Protein AF-A0A661FBK2-F1 (afdb_monomer)

Nearest PDB structures (foldseek):
  1fpo-assembly3_C  TM=2.557E-01  e=7.335E+00  Escherichia coli

Solvent-accessible surface area (backbone atoms only — not comparable to full-atom values): 9440 Å² total; per-residue (Å²): 110,80,61,64,50,71,71,56,48,50,52,21,49,52,51,46,72,67,50,52,72,68,58,48,48,50,52,52,52,49,44,38,70,27,30,49,70,59,39,45,42,61,76,44,52,52,33,51,63,35,36,77,68,26,56,69,57,21,50,54,46,50,54,52,50,50,44,51,54,36,31,49,36,66,75,75,39,80,75,72,38,56,86,78,46,54,71,69,55,52,51,52,50,52,54,50,50,51,51,53,58,50,44,67,78,73,56,92,72,64,65,60,71,68,44,61,81,71,42,69,42,62,66,59,52,51,52,52,52,52,54,50,52,58,63,31,68,77,39,76,79,39,52,83,35,46,66,61,42,54,50,52,52,51,52,51,52,42,50,51,55,49,53,54,39,55,79,74,106

Mean predicted aligned error: 5.24 Å

pLDDT: mean 86.86, std 12.05, range [42.81, 97.38]

Sequence (169 aa):
MHELTTPELYKALEYARSLDETEGRKILNQFQEDQPVLSQMVFQLFPMAINEQNQDMSHVFMDVCFDIICVYQHAFGKTPTQDELSPEWLEKQAELLSTQLQSLSKQKESLQEHFDQQIKQTGLINFINDSIDEFAAEDKKRKPAIKITETMLLIVTHLFSNIYSHSKA

Foldseek 3Di:
DAADDPVLLVVLLVVLVPDDPVRLVVLLVLCCQQPVPLSCCQVPVLLVVLVVQPNVLSVLLNSLLSSLSSSLCSRQNDQHGPVLQDPVNVVVLVVVVVVLVVCVVPDPDQVCVVLVVQQSHVVSLVVQLVSLCVSCVVDVSCVVSSRSSSSVSSSSSNVSSSRSVVSVD

Structure (mmCIF, N/CA/C/O backbone):
data_AF-A0A661FBK2-F1
#
_entry.id   AF-A0A661FBK2-F1
#
loop_
_atom_site.group_PDB
_atom_site.id
_atom_site.type_symbol
_atom_site.label_atom_id
_atom_site.label_alt_id
_atom_site.label_comp_id
_atom_site.label_asym_id
_atom_site.label_entity_id
_atom_site.label_seq_id
_atom_site.pdbx_PDB_ins_code
_atom_site.Cartn_x
_atom_site.Cartn_y
_atom_site.Cartn_z
_atom_site.occupancy
_atom_site.B_iso_or_equiv
_atom_site.auth_seq_id
_atom_site.auth_comp_id
_atom_site.auth_asym_id
_atom_site.auth_atom_id
_atom_site.pdbx_PDB_model_num
ATOM 1 N N . MET A 1 1 ? 4.971 9.498 -14.246 1.00 86.56 1 MET A N 1
ATOM 2 C CA . MET A 1 1 ? 3.752 8.741 -13.878 1.00 86.56 1 MET A CA 1
ATOM 3 C C . MET A 1 1 ? 2.524 9.607 -14.159 1.00 86.56 1 MET A C 1
ATOM 5 O O . MET A 1 1 ? 2.619 10.811 -13.940 1.00 86.56 1 MET A O 1
ATOM 9 N N . HIS A 1 2 ? 1.424 9.038 -14.670 1.00 88.25 2 HIS A N 1
ATOM 10 C CA . HIS A 1 2 ? 0.125 9.723 -14.807 1.00 88.25 2 HIS A CA 1
ATOM 11 C C . HIS A 1 2 ? -0.829 9.328 -13.671 1.00 88.25 2 HIS A C 1
ATOM 13 O O . HIS A 1 2 ? -0.614 8.311 -13.016 1.00 88.25 2 HIS A O 1
ATOM 19 N N . GLU A 1 3 ? -1.855 10.141 -13.425 1.00 90.69 3 GLU A N 1
ATOM 20 C CA . GLU A 1 3 ? -2.959 9.780 -12.526 1.00 90.69 3 GLU A CA 1
ATOM 21 C C . GLU A 1 3 ? -3.772 8.634 -13.134 1.00 90.69 3 GLU A C 1
ATOM 23 O O . GLU A 1 3 ? -4.123 8.697 -14.314 1.00 90.69 3 GLU A O 1
ATOM 28 N N . LEU A 1 4 ? -4.062 7.597 -12.345 1.00 92.31 4 LEU A N 1
ATOM 29 C CA . LEU A 1 4 ? -4.861 6.469 -12.806 1.00 92.31 4 LEU A CA 1
ATOM 30 C C . LEU A 1 4 ? -6.296 6.909 -13.065 1.00 92.31 4 LEU A C 1
ATOM 32 O O . LEU A 1 4 ? -6.984 7.432 -12.188 1.00 92.31 4 LEU A O 1
ATOM 36 N N . THR A 1 5 ? -6.780 6.620 -14.266 1.00 93.44 5 THR A N 1
ATOM 37 C CA . THR A 1 5 ? -8.209 6.705 -14.546 1.00 93.44 5 THR A CA 1
ATOM 38 C C . THR A 1 5 ? -8.962 5.653 -13.734 1.00 93.44 5 THR A C 1
ATOM 40 O O . THR A 1 5 ? -8.426 4.595 -13.395 1.00 93.44 5 THR A O 1
ATOM 43 N N . THR A 1 6 ? -10.245 5.899 -13.466 1.00 93.00 6 THR A N 1
ATOM 44 C CA . THR A 1 6 ? -11.105 4.945 -12.752 1.00 93.00 6 THR A CA 1
ATOM 45 C C . THR A 1 6 ? -11.025 3.519 -13.331 1.00 93.00 6 THR A C 1
ATOM 47 O O . THR A 1 6 ? -10.819 2.591 -12.552 1.00 93.00 6 THR A O 1
ATOM 50 N N . PRO A 1 7 ? -11.091 3.292 -14.662 1.00 93.94 7 PRO A N 1
ATOM 51 C CA . PRO A 1 7 ? -10.958 1.943 -15.216 1.00 93.94 7 PRO A CA 1
ATOM 52 C C . PRO A 1 7 ? -9.572 1.311 -15.029 1.00 93.94 7 PRO A C 1
ATOM 54 O O . PRO A 1 7 ? -9.492 0.096 -14.871 1.00 93.94 7 PRO A O 1
ATOM 57 N N . GLU A 1 8 ? -8.487 2.091 -15.074 1.00 94.31 8 GLU A N 1
ATOM 58 C CA . GLU A 1 8 ? -7.131 1.574 -14.823 1.00 94.31 8 GLU A CA 1
ATOM 59 C C . GLU A 1 8 ? -6.983 1.128 -13.368 1.00 94.31 8 GLU A C 1
ATOM 61 O O . GLU A 1 8 ? -6.507 0.022 -13.117 1.00 94.31 8 GLU A O 1
ATOM 66 N N . LEU A 1 9 ? -7.457 1.950 -12.427 1.00 95.00 9 LEU A N 1
ATOM 67 C CA . LEU A 1 9 ? -7.442 1.625 -11.005 1.00 95.00 9 LEU A CA 1
ATOM 68 C C . LEU A 1 9 ? -8.261 0.363 -10.710 1.00 95.00 9 LEU A C 1
ATOM 70 O O . LEU A 1 9 ? -7.752 -0.552 -10.070 1.00 95.00 9 LEU A O 1
ATOM 74 N N . TYR A 1 10 ? -9.494 0.271 -11.220 1.00 94.12 10 TYR A N 1
ATOM 75 C CA . TYR A 1 10 ? -10.331 -0.914 -11.006 1.00 94.12 10 TYR A CA 1
ATOM 76 C C . TYR A 1 10 ? -9.704 -2.185 -11.572 1.00 94.12 10 TYR A C 1
ATOM 78 O O . TYR A 1 10 ? -9.711 -3.205 -10.893 1.00 94.12 10 TYR A O 1
ATOM 86 N N . LYS A 1 11 ? -9.119 -2.135 -12.774 1.00 95.75 11 LYS A N 1
ATOM 87 C CA . LYS A 1 11 ? -8.420 -3.295 -13.348 1.00 95.75 11 LYS A CA 1
ATOM 88 C C . LYS A 1 11 ? -7.230 -3.724 -12.501 1.00 95.75 11 LYS A C 1
ATOM 90 O O . LYS A 1 11 ? -7.007 -4.917 -12.325 1.00 95.75 11 LYS A O 1
ATOM 95 N N . ALA A 1 12 ? -6.476 -2.764 -11.978 1.00 95.38 12 ALA A N 1
ATOM 96 C CA . ALA A 1 12 ? -5.318 -3.047 -11.147 1.00 95.38 12 ALA A CA 1
ATOM 97 C C . ALA A 1 12 ? -5.719 -3.640 -9.778 1.00 95.38 12 ALA A C 1
ATOM 99 O O . ALA A 1 12 ? -5.070 -4.567 -9.296 1.00 95.38 12 ALA A O 1
ATOM 100 N N . LEU A 1 13 ? -6.831 -3.177 -9.197 1.00 94.44 13 LEU A N 1
ATOM 101 C CA . LEU A 1 13 ? -7.420 -3.748 -7.979 1.00 94.44 13 LEU A CA 1
ATOM 102 C C . LEU A 1 13 ? -8.039 -5.134 -8.220 1.00 94.44 13 LEU A C 1
ATOM 104 O O . LEU A 1 13 ? -7.863 -6.037 -7.407 1.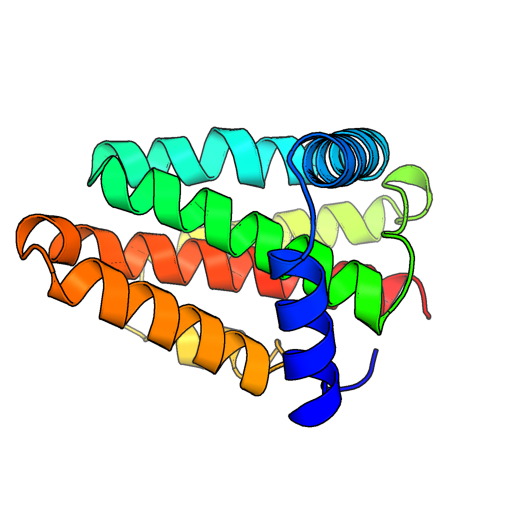00 94.44 13 LEU A O 1
ATOM 108 N N . GLU A 1 14 ? -8.739 -5.343 -9.338 1.00 94.62 14 GLU A N 1
ATOM 109 C CA . GLU A 1 14 ? -9.229 -6.672 -9.732 1.00 94.62 14 GLU A CA 1
ATOM 110 C C . GLU A 1 14 ? -8.075 -7.650 -9.931 1.00 94.62 14 GLU A C 1
ATOM 112 O O . GLU A 1 14 ? -8.156 -8.790 -9.478 1.00 94.62 14 GLU A O 1
ATOM 117 N N . TYR A 1 15 ? -6.987 -7.196 -10.559 1.00 94.25 15 TYR A N 1
ATOM 118 C CA . TYR A 1 15 ? -5.767 -7.978 -10.674 1.00 94.25 15 TYR A CA 1
ATOM 119 C C . TYR A 1 15 ? -5.258 -8.392 -9.292 1.00 94.25 15 TYR A C 1
ATOM 121 O O . TYR A 1 15 ? -5.112 -9.591 -9.069 1.00 94.25 15 TYR A O 1
ATOM 129 N N . ALA A 1 16 ? -5.082 -7.450 -8.357 1.00 93.38 16 ALA A N 1
ATOM 130 C CA . ALA A 1 16 ? -4.627 -7.741 -6.994 1.00 93.38 16 ALA A CA 1
ATOM 131 C C . ALA A 1 16 ? -5.496 -8.810 -6.305 1.00 93.38 16 ALA A C 1
ATOM 133 O O . ALA A 1 16 ? -4.979 -9.782 -5.759 1.00 93.38 16 ALA A O 1
ATOM 134 N N . ARG A 1 17 ? -6.823 -8.689 -6.427 1.00 91.75 17 ARG A N 1
ATOM 135 C CA . ARG A 1 17 ? -7.808 -9.618 -5.841 1.00 91.75 17 ARG A CA 1
ATOM 136 C C . ARG A 1 17 ? -7.869 -10.987 -6.520 1.00 91.75 17 ARG A C 1
ATOM 138 O O . ARG A 1 17 ? -8.405 -11.926 -5.940 1.00 91.75 17 ARG A O 1
ATOM 145 N N . SER A 1 18 ? -7.379 -11.099 -7.753 1.00 94.31 18 SER A N 1
ATOM 146 C CA . SER A 1 18 ? -7.361 -12.357 -8.510 1.00 94.31 18 SER A CA 1
ATOM 147 C C . SER A 1 18 ? -6.153 -13.243 -8.200 1.00 94.31 18 SER A C 1
ATOM 149 O O . SER A 1 18 ? -6.125 -14.400 -8.622 1.00 94.31 18 SER A O 1
ATOM 151 N N . LEU A 1 19 ? -5.156 -12.706 -7.491 1.00 94.50 19 LEU A N 1
ATOM 152 C CA . LEU A 1 19 ? -3.933 -13.421 -7.155 1.00 94.50 19 LEU A CA 1
ATOM 153 C C . LEU A 1 19 ? -4.203 -14.490 -6.099 1.00 94.50 19 LEU A C 1
ATOM 155 O O . LEU A 1 19 ? -4.885 -14.252 -5.102 1.00 94.50 19 LEU A O 1
ATOM 159 N N . ASP A 1 20 ? -3.620 -15.667 -6.305 1.00 94.94 20 ASP A N 1
ATOM 160 C CA . ASP A 1 20 ? -3.539 -16.674 -5.258 1.00 94.94 20 ASP A CA 1
ATOM 161 C C . ASP A 1 20 ? -2.361 -16.395 -4.307 1.00 94.94 20 ASP A C 1
ATOM 163 O O . ASP A 1 20 ? -1.553 -15.483 -4.511 1.00 94.94 20 ASP A O 1
ATOM 167 N N . GLU A 1 21 ? -2.244 -17.199 -3.248 1.00 92.75 21 GLU A N 1
ATOM 168 C CA . GLU A 1 21 ? -1.173 -17.042 -2.258 1.00 92.75 21 GLU A CA 1
ATOM 169 C C . GLU A 1 21 ? 0.229 -17.176 -2.878 1.00 92.75 21 GLU A C 1
ATOM 171 O O . GLU A 1 21 ? 1.172 -16.518 -2.435 1.00 92.75 21 GLU A O 1
ATOM 176 N N . THR A 1 22 ? 0.389 -18.015 -3.905 1.00 96.38 22 THR A N 1
ATOM 177 C CA . THR A 1 22 ? 1.696 -18.255 -4.528 1.00 96.38 22 THR A CA 1
ATOM 178 C C . THR A 1 22 ? 2.140 -17.028 -5.312 1.00 96.38 22 THR A C 1
ATOM 180 O O . THR A 1 22 ? 3.267 -16.556 -5.135 1.00 96.38 22 THR A O 1
ATOM 183 N N . GLU A 1 23 ? 1.247 -16.474 -6.129 1.00 95.31 23 GLU A N 1
ATOM 184 C CA . GLU A 1 23 ? 1.525 -15.270 -6.908 1.00 95.31 23 GLU A CA 1
ATOM 185 C C . GLU A 1 23 ? 1.684 -14.041 -6.001 1.00 95.31 23 GLU A C 1
ATOM 187 O O . GLU A 1 23 ? 2.632 -13.270 -6.170 1.00 95.31 23 GLU A O 1
ATOM 192 N N . GLY A 1 24 ? 0.842 -13.899 -4.970 1.00 94.31 24 GLY A N 1
ATOM 193 C CA . GLY A 1 24 ? 0.976 -12.825 -3.984 1.00 94.31 24 GLY A CA 1
ATOM 194 C C . GLY A 1 24 ? 2.311 -12.879 -3.236 1.00 94.31 24 GLY A C 1
ATOM 195 O O . GLY A 1 24 ? 3.021 -11.875 -3.138 1.00 94.31 24 GLY A O 1
ATOM 196 N N . ARG A 1 25 ? 2.733 -14.071 -2.796 1.00 94.75 25 ARG A N 1
ATOM 197 C CA . ARG A 1 25 ? 4.041 -14.276 -2.153 1.00 94.75 25 ARG A CA 1
ATOM 198 C C . ARG A 1 25 ? 5.198 -13.929 -3.084 1.00 94.75 25 ARG A C 1
ATOM 200 O O . ARG A 1 25 ? 6.191 -13.363 -2.634 1.00 94.75 25 ARG A O 1
ATOM 207 N N . LYS A 1 26 ? 5.086 -14.244 -4.374 1.00 96.00 26 LYS A N 1
ATOM 208 C CA . LYS A 1 26 ? 6.106 -13.897 -5.368 1.00 96.00 26 LYS A CA 1
ATOM 209 C C . LYS A 1 26 ? 6.257 -12.383 -5.519 1.00 96.00 26 LYS A C 1
ATOM 211 O O . LYS A 1 26 ? 7.387 -11.904 -5.552 1.00 96.00 26 LYS A O 1
ATOM 216 N N . ILE A 1 27 ? 5.150 -11.640 -5.558 1.00 94.94 27 ILE A N 1
ATOM 217 C CA . ILE A 1 27 ? 5.167 -10.169 -5.608 1.00 94.94 27 ILE A CA 1
ATOM 218 C C . ILE A 1 27 ? 5.830 -9.591 -4.356 1.00 94.94 27 ILE A C 1
ATOM 220 O O . ILE A 1 27 ? 6.705 -8.737 -4.474 1.00 94.94 27 ILE A O 1
ATOM 224 N N . LEU A 1 28 ? 5.459 -10.083 -3.171 1.00 95.06 28 LEU A N 1
ATOM 225 C CA . LEU A 1 28 ? 6.036 -9.625 -1.904 1.00 95.06 28 LEU A CA 1
ATOM 226 C C . LEU A 1 28 ? 7.539 -9.907 -1.814 1.00 95.06 28 LEU A C 1
ATOM 228 O O . LEU A 1 28 ? 8.304 -9.017 -1.452 1.00 95.06 28 LEU A O 1
ATOM 232 N N . ASN A 1 29 ? 7.971 -11.111 -2.196 1.00 95.25 29 ASN A N 1
ATOM 233 C CA . ASN A 1 29 ? 9.389 -11.468 -2.223 1.00 95.25 29 ASN A CA 1
ATOM 234 C C . ASN A 1 29 ? 10.166 -10.572 -3.194 1.00 95.25 29 ASN A C 1
ATOM 236 O O . ASN A 1 29 ? 11.213 -10.041 -2.836 1.00 95.25 29 ASN A O 1
ATOM 240 N N . GLN A 1 30 ? 9.632 -10.360 -4.400 1.00 94.81 30 GLN A N 1
ATOM 241 C CA . GLN A 1 30 ? 10.265 -9.498 -5.394 1.00 94.81 30 GLN A CA 1
ATOM 242 C C . GLN A 1 30 ? 10.359 -8.051 -4.902 1.00 94.81 30 GLN A C 1
ATOM 244 O O . GLN A 1 30 ? 11.392 -7.411 -5.062 1.00 94.81 30 GLN A O 1
ATOM 249 N N . PHE A 1 31 ? 9.307 -7.542 -4.262 1.00 94.44 31 PHE A N 1
ATOM 250 C CA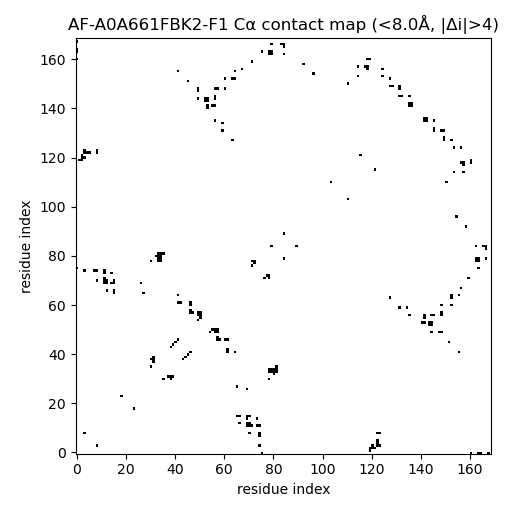 . PHE A 1 31 ? 9.318 -6.208 -3.676 1.00 94.44 31 PHE A CA 1
ATOM 251 C C . PHE A 1 31 ? 10.343 -6.078 -2.543 1.00 94.44 31 PHE A C 1
ATOM 253 O O . PHE A 1 31 ? 11.030 -5.064 -2.459 1.00 94.44 31 PHE A O 1
ATOM 260 N N . GLN A 1 32 ? 10.493 -7.105 -1.704 1.00 94.69 32 GLN A N 1
ATOM 261 C CA . GLN A 1 32 ? 11.519 -7.129 -0.664 1.00 94.69 32 GLN A CA 1
ATOM 262 C C . GLN A 1 32 ? 12.941 -7.123 -1.248 1.00 94.69 32 GLN A C 1
ATOM 264 O O . GLN A 1 32 ? 13.824 -6.485 -0.677 1.00 94.69 32 GLN A O 1
ATOM 269 N N . GLU A 1 33 ? 13.167 -7.814 -2.365 1.00 93.88 33 GLU A N 1
ATOM 270 C CA . GLU A 1 33 ? 14.451 -7.802 -3.076 1.00 93.88 33 GLU A CA 1
ATOM 271 C C . GLU A 1 33 ? 14.726 -6.452 -3.747 1.00 93.88 33 GLU A C 1
ATOM 273 O O . GLU A 1 33 ? 15.829 -5.922 -3.628 1.00 93.88 33 GLU A O 1
ATOM 278 N N . ASP A 1 34 ? 13.729 -5.883 -4.429 1.00 92.06 34 ASP A N 1
ATOM 279 C CA . ASP A 1 34 ? 13.888 -4.629 -5.164 1.00 92.06 34 ASP A CA 1
ATOM 280 C C . ASP A 1 34 ? 13.976 -3.422 -4.217 1.00 92.06 34 ASP A C 1
ATOM 282 O O . ASP A 1 34 ? 14.714 -2.483 -4.491 1.00 92.06 34 ASP A O 1
ATOM 286 N N . GLN A 1 35 ? 13.235 -3.415 -3.105 1.00 91.69 35 GLN A N 1
ATOM 287 C CA . GLN A 1 35 ? 13.102 -2.274 -2.192 1.00 91.69 35 GLN A CA 1
ATOM 288 C C . GLN A 1 35 ? 13.208 -2.706 -0.715 1.00 91.69 35 GLN A C 1
ATOM 290 O O . GLN A 1 35 ? 12.246 -2.563 0.047 1.00 91.69 35 GLN A O 1
ATOM 295 N N . PRO A 1 36 ? 14.368 -3.211 -0.257 1.00 91.38 36 PRO A N 1
ATOM 296 C CA . PRO A 1 36 ? 14.500 -3.819 1.068 1.00 91.38 36 PRO A CA 1
ATOM 297 C C . PRO A 1 36 ? 14.197 -2.847 2.213 1.00 91.38 36 PRO A C 1
ATOM 299 O O . PRO A 1 36 ? 13.526 -3.225 3.176 1.00 91.38 36 PRO A O 1
ATOM 302 N N . VAL A 1 37 ? 14.626 -1.583 2.106 1.00 88.25 37 VAL A N 1
ATOM 303 C CA . VAL A 1 37 ? 14.353 -0.568 3.138 1.00 88.25 37 VAL A CA 1
ATOM 304 C C . VAL A 1 37 ? 12.858 -0.253 3.212 1.00 88.25 37 VAL A C 1
ATOM 306 O O . VAL A 1 37 ? 12.281 -0.248 4.300 1.00 88.25 37 VAL A O 1
ATOM 309 N N . LEU A 1 38 ? 12.201 -0.040 2.067 1.00 89.69 38 LEU A N 1
ATOM 310 C CA . LEU A 1 38 ? 10.765 0.239 2.039 1.00 89.69 38 LEU A CA 1
ATOM 311 C C . LEU A 1 38 ? 9.952 -0.968 2.510 1.00 89.69 38 LEU A C 1
ATOM 313 O O . LEU A 1 38 ? 9.031 -0.805 3.305 1.00 89.69 38 LEU A O 1
ATOM 317 N N . SER A 1 39 ? 10.333 -2.176 2.097 1.00 93.12 39 SER A N 1
ATOM 318 C CA . SER A 1 39 ? 9.729 -3.421 2.568 1.00 93.12 39 SER A CA 1
ATOM 319 C C . SER A 1 39 ? 9.821 -3.557 4.086 1.00 93.12 39 SER A C 1
ATOM 321 O O . SER A 1 39 ? 8.846 -3.941 4.728 1.00 93.12 39 SER A O 1
ATOM 323 N N . GLN A 1 40 ? 10.958 -3.203 4.691 1.00 90.62 40 GLN A N 1
ATOM 324 C CA . GLN A 1 40 ? 11.100 -3.215 6.146 1.00 90.62 40 GLN A CA 1
ATOM 325 C C . GLN A 1 40 ? 10.167 -2.200 6.824 1.00 90.62 40 GLN A C 1
ATOM 327 O O . GLN A 1 40 ? 9.530 -2.519 7.829 1.00 90.62 40 GLN A O 1
ATOM 332 N N . MET A 1 41 ? 10.042 -0.989 6.276 1.00 88.94 41 MET 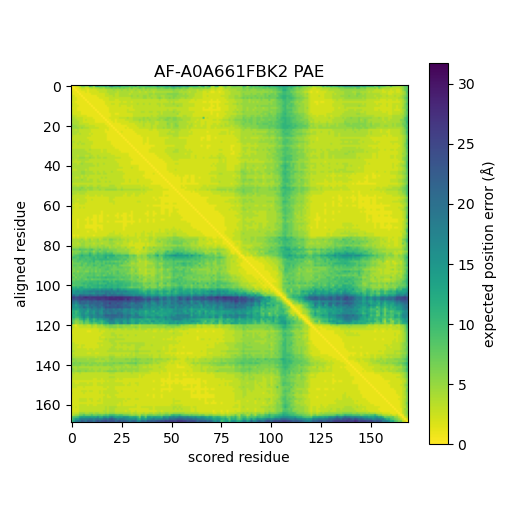A N 1
ATOM 333 C CA . MET A 1 41 ? 9.119 0.009 6.824 1.00 88.94 41 MET A CA 1
ATOM 334 C C . MET A 1 41 ? 7.662 -0.461 6.736 1.00 88.94 41 MET A C 1
ATOM 336 O O . MET A 1 41 ? 6.950 -0.434 7.740 1.00 88.94 41 MET A O 1
ATOM 340 N N . VAL A 1 42 ? 7.249 -0.935 5.558 1.00 92.50 42 VAL A N 1
ATOM 341 C CA . VAL A 1 42 ? 5.867 -1.323 5.252 1.00 92.50 42 VAL A CA 1
ATOM 342 C C . VAL A 1 42 ? 5.449 -2.593 5.984 1.00 92.50 42 VAL A C 1
ATOM 344 O O . VAL A 1 42 ? 4.343 -2.644 6.497 1.00 92.50 42 VAL A O 1
ATOM 347 N N . PHE A 1 43 ? 6.304 -3.610 6.085 1.00 92.94 43 PHE A N 1
ATOM 348 C CA . PHE A 1 43 ? 5.896 -4.906 6.644 1.00 92.94 43 PHE A CA 1
ATOM 349 C C . PHE A 1 43 ? 6.379 -5.163 8.071 1.00 92.94 43 PHE A C 1
ATOM 351 O O . PHE A 1 43 ? 6.054 -6.201 8.642 1.00 92.94 43 PHE A O 1
ATOM 358 N N . GLN A 1 44 ? 7.142 -4.243 8.671 1.00 91.06 44 GLN A N 1
ATOM 359 C CA . GLN A 1 44 ? 7.602 -4.393 10.056 1.00 91.06 44 GLN A CA 1
ATOM 360 C C . GLN A 1 44 ? 7.317 -3.153 10.901 1.00 91.06 44 GLN A C 1
ATOM 362 O O . GLN A 1 44 ? 6.630 -3.259 11.914 1.00 91.06 44 GLN A O 1
ATOM 367 N N . LEU A 1 45 ? 7.814 -1.978 10.501 1.00 90.38 45 LEU A N 1
ATOM 368 C CA . LEU A 1 45 ? 7.772 -0.791 11.365 1.00 90.38 45 LEU A CA 1
ATOM 369 C C . LEU A 1 45 ? 6.370 -0.179 11.475 1.00 90.38 45 LEU A C 1
ATOM 371 O O . LEU A 1 45 ? 5.888 0.055 12.583 1.00 90.38 45 LEU A O 1
ATOM 375 N N . PHE A 1 46 ? 5.702 0.073 10.347 1.00 92.06 46 PHE A N 1
ATOM 376 C CA . PHE A 1 46 ? 4.366 0.679 10.353 1.00 92.06 46 PHE A CA 1
ATOM 377 C C . PHE A 1 46 ? 3.295 -0.242 10.958 1.00 92.06 46 PHE A C 1
ATOM 379 O O . PHE A 1 46 ? 2.563 0.233 11.832 1.00 92.06 46 PHE A O 1
ATOM 386 N N . PRO A 1 47 ? 3.231 -1.548 10.617 1.00 94.44 47 PRO A N 1
ATOM 387 C CA . PRO A 1 47 ? 2.293 -2.467 11.254 1.00 94.44 47 PRO A CA 1
ATOM 388 C C . PRO A 1 47 ? 2.507 -2.536 12.768 1.00 94.44 47 PRO A C 1
ATOM 390 O O . PRO A 1 47 ? 1.542 -2.489 13.523 1.00 94.44 47 PRO A O 1
ATOM 393 N N . MET A 1 48 ? 3.762 -2.556 13.241 1.00 93.00 48 MET A N 1
ATOM 394 C CA . MET A 1 48 ? 4.062 -2.566 14.677 1.00 93.00 48 MET A CA 1
ATOM 395 C C . MET A 1 48 ? 3.457 -1.354 15.399 1.00 93.00 48 MET A C 1
ATOM 397 O O . MET A 1 48 ? 2.788 -1.534 16.414 1.00 93.00 48 MET A O 1
ATOM 401 N N . ALA A 1 49 ? 3.621 -0.147 14.850 1.00 90.06 49 ALA A N 1
ATOM 402 C CA . ALA A 1 49 ? 3.063 1.075 15.434 1.00 90.06 49 ALA A CA 1
ATOM 403 C C . ALA A 1 49 ? 1.522 1.089 15.445 1.00 90.06 49 ALA A C 1
ATOM 405 O O . ALA A 1 49 ? 0.906 1.594 16.384 1.00 90.06 49 ALA A O 1
ATOM 406 N N . ILE A 1 50 ? 0.878 0.527 14.418 1.00 93.44 50 ILE A N 1
ATOM 407 C CA . ILE A 1 50 ? -0.588 0.410 14.365 1.00 93.44 50 ILE A CA 1
ATOM 408 C C . ILE A 1 50 ? -1.072 -0.649 15.363 1.00 93.44 50 ILE A C 1
ATOM 410 O O . ILE A 1 50 ? -2.041 -0.419 16.087 1.00 93.44 50 ILE A O 1
ATOM 414 N N . ASN A 1 51 ? -0.367 -1.779 15.454 1.00 95.00 51 ASN A N 1
ATOM 415 C CA . ASN A 1 51 ? -0.687 -2.897 16.337 1.00 95.00 51 ASN A CA 1
ATOM 416 C C . ASN A 1 51 ? -0.660 -2.509 17.825 1.00 95.00 51 ASN A C 1
ATOM 418 O O . ASN A 1 51 ? -1.428 -3.064 18.609 1.00 95.00 51 ASN A O 1
ATOM 422 N N . GLU A 1 52 ? 0.159 -1.526 18.217 1.00 92.69 52 GLU A N 1
ATOM 423 C CA . GLU A 1 52 ? 0.122 -0.940 19.567 1.00 92.69 52 GLU A CA 1
ATOM 424 C C . GLU A 1 52 ? -1.247 -0.334 19.920 1.00 92.69 52 GLU A C 1
ATOM 426 O O . GLU A 1 52 ? -1.627 -0.311 21.091 1.00 92.69 52 GLU A O 1
ATOM 431 N N . GLN A 1 53 ? -2.003 0.140 18.923 1.00 92.62 53 GLN A N 1
ATOM 432 C CA . GLN A 1 53 ? -3.348 0.685 19.114 1.00 92.62 53 GLN A CA 1
ATOM 433 C C . GLN A 1 53 ? -4.442 -0.342 18.817 1.00 92.62 53 GLN A C 1
ATOM 435 O O . GLN A 1 53 ? -5.420 -0.435 19.562 1.00 92.62 53 GLN A O 1
ATOM 440 N N . ASN A 1 54 ? -4.314 -1.088 17.717 1.00 96.88 54 ASN A N 1
ATOM 441 C CA . ASN A 1 54 ? -5.284 -2.095 17.309 1.00 96.88 54 ASN A CA 1
ATOM 442 C C . ASN A 1 54 ? -4.670 -3.114 16.328 1.00 96.88 54 ASN A C 1
ATOM 444 O O . ASN A 1 54 ? -4.230 -2.754 15.237 1.00 96.88 54 ASN A O 1
ATOM 448 N N . GLN A 1 55 ? -4.699 -4.396 16.698 1.00 97.00 55 GLN A N 1
ATOM 449 C CA . GLN A 1 55 ? -4.147 -5.483 15.887 1.00 97.00 55 GLN A CA 1
ATOM 450 C C . GLN A 1 55 ? -4.901 -5.704 14.567 1.00 97.00 55 GLN A C 1
ATOM 452 O O . GLN A 1 55 ? -4.264 -5.877 13.533 1.00 97.00 55 GLN A O 1
ATOM 457 N N . ASP A 1 56 ? -6.237 -5.670 14.570 1.00 97.38 56 ASP A N 1
ATOM 458 C CA . ASP A 1 56 ? -7.038 -5.855 13.349 1.00 97.38 56 ASP A CA 1
ATOM 459 C C . ASP A 1 56 ? -6.706 -4.778 12.307 1.00 97.38 56 ASP A C 1
ATOM 461 O O . ASP A 1 56 ? -6.559 -5.071 11.123 1.00 97.38 56 ASP A O 1
ATOM 465 N N . MET A 1 57 ? -6.527 -3.533 12.758 1.00 97.31 57 MET A N 1
ATOM 466 C CA . MET A 1 57 ? -6.140 -2.420 11.890 1.00 97.31 57 MET A CA 1
ATOM 467 C C . MET A 1 57 ? -4.717 -2.574 11.343 1.00 97.31 57 MET A C 1
ATOM 469 O O . MET A 1 57 ? -4.425 -2.130 10.237 1.00 97.31 57 MET A O 1
ATOM 473 N N . SER A 1 58 ? -3.824 -3.235 12.082 1.00 97.06 58 SER A N 1
ATOM 474 C CA . SER A 1 58 ? -2.498 -3.575 11.563 1.00 97.06 58 SER A CA 1
ATOM 475 C C . SER A 1 58 ? -2.569 -4.620 10.449 1.00 97.06 58 SER A C 1
ATOM 477 O O . SER A 1 58 ? -1.722 -4.592 9.559 1.00 97.06 58 SER A O 1
ATOM 479 N N . HIS A 1 59 ? -3.534 -5.541 10.492 1.00 96.00 59 HIS A N 1
ATOM 480 C CA . HIS A 1 59 ? -3.724 -6.533 9.430 1.00 96.00 59 HIS A CA 1
ATOM 481 C C . HIS A 1 59 ? -4.317 -5.892 8.179 1.00 96.00 59 HIS A C 1
ATOM 483 O O . HIS A 1 59 ? -3.721 -6.022 7.114 1.00 96.00 59 HIS A O 1
ATOM 489 N N . VAL A 1 60 ? -5.386 -5.095 8.319 1.00 96.44 60 VAL A N 1
ATOM 490 C CA . VAL A 1 60 ? -5.977 -4.394 7.162 1.00 96.44 60 VAL A CA 1
ATOM 491 C C . VAL A 1 60 ? -4.976 -3.432 6.518 1.00 96.44 60 VAL A C 1
ATOM 493 O O . VAL A 1 60 ? -4.941 -3.295 5.302 1.00 96.44 60 VAL A O 1
ATOM 496 N N . PHE A 1 61 ? -4.101 -2.808 7.312 1.00 97.00 61 PHE A N 1
ATOM 497 C CA . PHE A 1 61 ? -2.997 -2.009 6.790 1.00 97.00 61 PHE A CA 1
ATOM 498 C C . PHE A 1 61 ? -2.098 -2.816 5.842 1.00 97.00 61 PHE A C 1
ATOM 500 O O . PHE A 1 61 ? -1.789 -2.348 4.749 1.00 97.00 61 PHE A O 1
ATOM 507 N N . MET A 1 62 ? -1.685 -4.023 6.244 1.00 96.06 62 MET A N 1
ATOM 508 C CA . MET A 1 62 ? -0.824 -4.873 5.416 1.00 96.06 62 MET A CA 1
ATOM 509 C C . MET A 1 62 ? -1.536 -5.324 4.137 1.00 96.06 62 MET A C 1
ATOM 511 O O . MET A 1 62 ? -0.914 -5.310 3.074 1.00 96.06 62 MET A O 1
ATOM 515 N N . ASP A 1 63 ? -2.828 -5.649 4.229 1.00 95.00 63 ASP A N 1
ATOM 516 C CA . ASP A 1 63 ? -3.651 -6.023 3.074 1.00 95.00 63 ASP A CA 1
ATOM 517 C C . ASP A 1 63 ? -3.750 -4.861 2.071 1.00 95.00 63 ASP A C 1
ATOM 519 O O . ASP A 1 63 ? -3.467 -5.023 0.884 1.00 95.00 63 ASP A O 1
ATOM 523 N N . VAL A 1 64 ? -4.037 -3.646 2.550 1.00 96.31 64 VAL A N 1
ATOM 524 C CA . VAL A 1 64 ? -4.117 -2.459 1.684 1.00 96.31 64 VAL A CA 1
ATOM 525 C C . VAL A 1 64 ? -2.737 -2.072 1.131 1.00 96.31 64 VAL A C 1
ATOM 527 O O . VAL A 1 64 ? -2.630 -1.620 -0.008 1.00 96.31 64 VAL A O 1
ATOM 530 N N . CYS A 1 65 ? -1.644 -2.283 1.872 1.00 96.44 65 CYS A N 1
ATOM 531 C CA . CYS A 1 65 ? -0.295 -2.113 1.327 1.00 96.44 65 CYS A CA 1
ATOM 532 C C . CYS A 1 65 ? -0.002 -3.080 0.176 1.00 96.44 65 CYS A C 1
ATOM 534 O O . CYS A 1 65 ? 0.635 -2.679 -0.801 1.00 96.44 65 CYS A O 1
ATOM 536 N N . PHE A 1 66 ? -0.472 -4.324 0.263 1.00 95.81 66 PHE A N 1
ATOM 537 C CA . PHE A 1 66 ? -0.365 -5.273 -0.840 1.00 95.81 66 PHE A CA 1
ATOM 538 C C . PHE A 1 66 ? -1.165 -4.812 -2.066 1.00 95.81 66 PHE A C 1
ATOM 540 O O . PHE A 1 66 ? -0.629 -4.839 -3.179 1.00 95.81 66 PHE A O 1
ATOM 547 N N . ASP A 1 67 ? -2.384 -4.298 -1.870 1.00 95.69 67 ASP A N 1
ATOM 548 C CA . ASP A 1 67 ? -3.177 -3.693 -2.948 1.00 95.69 67 ASP A CA 1
ATOM 549 C C . ASP A 1 67 ? -2.431 -2.523 -3.605 1.00 95.69 67 ASP A C 1
ATOM 551 O O . ASP A 1 67 ? -2.341 -2.462 -4.830 1.00 95.69 67 ASP A O 1
ATOM 555 N N . ILE A 1 68 ? -1.821 -1.628 -2.817 1.00 95.62 68 ILE A N 1
ATOM 556 C CA . ILE A 1 68 ? -1.009 -0.516 -3.335 1.00 95.62 68 ILE A CA 1
ATOM 557 C C . ILE A 1 68 ? 0.151 -1.049 -4.189 1.00 95.62 68 ILE A C 1
ATOM 559 O O . ILE A 1 68 ? 0.320 -0.605 -5.326 1.00 95.62 68 ILE A O 1
ATOM 563 N N . ILE A 1 69 ? 0.925 -2.021 -3.693 1.00 95.81 69 ILE A N 1
ATOM 564 C CA . ILE A 1 69 ? 2.037 -2.624 -4.450 1.00 95.81 69 ILE A CA 1
ATOM 565 C C . ILE A 1 69 ? 1.537 -3.163 -5.792 1.00 95.81 69 ILE A C 1
ATOM 567 O O . ILE A 1 69 ? 2.101 -2.836 -6.841 1.00 95.81 69 ILE A O 1
ATOM 571 N N . CYS A 1 70 ? 0.458 -3.945 -5.768 1.00 95.62 70 CYS A N 1
ATOM 572 C CA . CYS A 1 70 ? -0.124 -4.537 -6.965 1.00 95.62 70 CYS A CA 1
ATOM 573 C C . CYS A 1 70 ? -0.627 -3.472 -7.940 1.00 95.62 70 CYS A C 1
ATOM 575 O O . CYS A 1 70 ? -0.367 -3.579 -9.138 1.00 95.62 70 CYS A O 1
ATOM 577 N N . VAL A 1 71 ? -1.291 -2.423 -7.446 1.00 95.50 71 VAL A N 1
ATOM 578 C CA . VAL A 1 71 ? -1.809 -1.332 -8.276 1.00 95.50 71 VAL A CA 1
ATOM 579 C C . VAL A 1 71 ? -0.682 -0.631 -9.025 1.00 95.50 71 VAL A C 1
ATOM 581 O O . VAL A 1 71 ? -0.750 -0.478 -10.248 1.00 95.50 71 VAL A O 1
ATOM 584 N N . TYR A 1 72 ? 0.383 -0.245 -8.320 1.00 94.50 72 TYR A N 1
ATOM 585 C CA . TYR A 1 72 ? 1.516 0.427 -8.949 1.00 94.50 72 TYR A CA 1
ATOM 586 C C . TYR A 1 72 ? 2.263 -0.492 -9.920 1.00 94.50 72 TYR A C 1
ATOM 588 O O . TYR A 1 72 ? 2.599 -0.057 -11.025 1.00 94.50 72 TYR A O 1
ATOM 596 N N . GLN A 1 73 ? 2.483 -1.760 -9.555 1.00 93.69 73 GLN A N 1
ATOM 597 C CA . GLN A 1 73 ? 3.160 -2.709 -10.438 1.00 93.69 73 GLN A CA 1
ATOM 598 C C . GLN A 1 73 ? 2.366 -2.988 -11.713 1.00 93.69 73 GLN A C 1
ATOM 600 O O . GLN A 1 73 ? 2.926 -2.975 -12.811 1.00 93.69 73 GLN A O 1
ATOM 605 N N . HIS A 1 74 ? 1.056 -3.189 -11.578 1.00 93.88 74 HIS A N 1
ATOM 606 C CA . HIS A 1 74 ? 0.173 -3.468 -12.701 1.00 93.88 74 HIS A CA 1
ATOM 607 C C . HIS A 1 74 ? 0.062 -2.268 -13.648 1.00 93.88 74 HIS A C 1
ATOM 609 O O . HIS A 1 74 ? 0.127 -2.432 -14.866 1.00 93.88 74 HIS A O 1
ATOM 615 N N . ALA A 1 75 ? -0.081 -1.054 -13.109 1.00 93.50 75 ALA A N 1
ATOM 616 C CA . ALA A 1 75 ? -0.317 0.128 -13.931 1.00 93.50 75 ALA A CA 1
ATOM 617 C C . ALA A 1 75 ? 0.960 0.760 -14.503 1.00 93.50 75 ALA A C 1
ATOM 619 O O . ALA A 1 75 ? 0.939 1.328 -15.598 1.00 93.50 75 ALA A O 1
ATOM 620 N N . PHE A 1 76 ? 2.077 0.697 -13.776 1.00 92.19 76 PHE A N 1
ATOM 621 C CA . PHE A 1 76 ? 3.287 1.438 -14.136 1.00 92.19 76 PHE A CA 1
ATOM 622 C C . PHE A 1 76 ? 4.504 0.566 -14.439 1.00 92.19 76 PHE A C 1
ATOM 624 O O . PHE A 1 76 ? 5.482 1.116 -14.961 1.00 92.19 76 PHE A O 1
ATOM 631 N N . GLY A 1 77 ? 4.419 -0.746 -14.202 1.00 90.69 77 GLY A N 1
ATOM 632 C CA . GLY A 1 77 ? 5.477 -1.725 -14.439 1.00 90.69 77 GLY A CA 1
ATOM 633 C C . GLY A 1 77 ? 6.227 -2.121 -13.166 1.00 90.69 77 GLY A C 1
ATOM 634 O O . GLY A 1 77 ? 5.854 -1.741 -12.055 1.00 90.69 77 GLY A O 1
ATOM 635 N N . LYS A 1 78 ? 7.308 -2.892 -13.327 1.00 88.81 78 LYS A N 1
ATOM 636 C CA . LYS A 1 78 ? 8.121 -3.381 -12.203 1.00 88.81 78 LYS A CA 1
ATOM 637 C C . LYS A 1 78 ? 8.566 -2.217 -11.305 1.00 88.81 78 LYS A C 1
ATOM 639 O O . LYS A 1 78 ? 8.903 -1.143 -11.803 1.00 88.81 78 LYS A O 1
ATOM 644 N N . THR A 1 79 ? 8.545 -2.435 -9.992 1.00 89.38 79 THR A N 1
ATOM 645 C CA . THR A 1 79 ? 9.103 -1.478 -9.036 1.00 89.38 79 THR A CA 1
ATOM 646 C C . THR A 1 79 ? 10.603 -1.320 -9.317 1.00 89.38 79 THR A C 1
ATOM 648 O O . THR A 1 79 ? 11.290 -2.337 -9.419 1.00 89.38 79 THR A O 1
ATOM 651 N N . PRO A 1 80 ? 11.110 -0.086 -9.479 1.00 89.62 80 PRO A N 1
ATOM 652 C CA . PRO A 1 80 ? 12.544 0.172 -9.589 1.00 89.62 80 PRO A CA 1
ATOM 653 C C . PRO A 1 80 ? 13.286 -0.452 -8.412 1.00 89.62 80 PRO A C 1
ATOM 655 O O . PRO A 1 80 ? 12.734 -0.503 -7.312 1.00 89.62 80 PRO A O 1
ATOM 658 N N . THR A 1 81 ? 14.514 -0.911 -8.612 1.00 89.62 81 THR A N 1
ATOM 659 C CA . THR A 1 81 ? 15.342 -1.417 -7.512 1.00 89.62 81 THR A CA 1
ATOM 660 C C . THR A 1 81 ? 15.930 -0.263 -6.703 1.00 89.62 81 THR A C 1
ATOM 662 O O . THR A 1 81 ? 16.021 0.868 -7.174 1.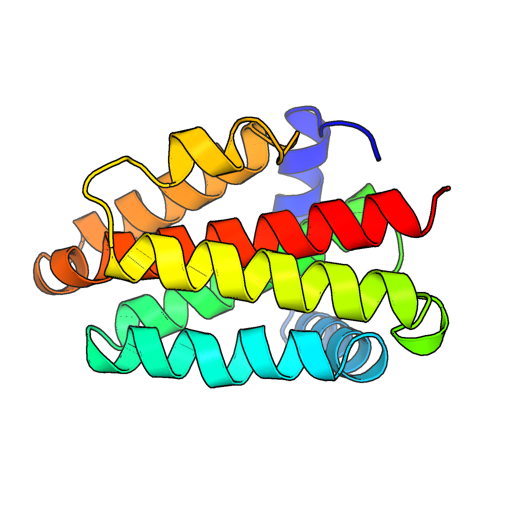00 89.62 81 THR A O 1
ATOM 665 N N . GLN A 1 82 ? 16.333 -0.519 -5.461 1.00 85.12 82 GLN A N 1
ATOM 666 C CA . GLN A 1 82 ? 16.923 0.502 -4.603 1.00 85.12 82 GLN A CA 1
ATOM 667 C C . GLN A 1 82 ? 18.236 1.046 -5.187 1.00 85.12 82 GLN A C 1
ATOM 669 O O . GLN A 1 82 ? 18.511 2.229 -5.026 1.00 85.12 82 GLN A O 1
ATOM 674 N N . ASP A 1 83 ? 18.992 0.219 -5.913 1.00 84.56 83 ASP A N 1
ATOM 675 C CA . ASP A 1 83 ? 20.230 0.621 -6.593 1.00 84.56 83 ASP A CA 1
ATOM 676 C C . ASP A 1 83 ? 19.971 1.487 -7.839 1.00 84.56 83 ASP A C 1
ATOM 678 O O . ASP A 1 83 ? 20.832 2.264 -8.251 1.00 84.56 83 ASP A O 1
ATOM 682 N N . GLU A 1 84 ? 18.784 1.374 -8.444 1.00 85.25 84 GLU A N 1
ATOM 683 C CA . GLU A 1 84 ? 18.339 2.252 -9.535 1.00 85.25 84 GLU A CA 1
ATOM 684 C C . GLU A 1 84 ? 17.905 3.638 -9.027 1.00 85.25 84 GLU A C 1
ATOM 686 O O . GLU A 1 84 ? 17.756 4.568 -9.823 1.00 85.25 84 GLU A O 1
ATOM 691 N N . LEU A 1 85 ? 17.709 3.799 -7.714 1.00 84.38 85 LEU A N 1
ATOM 692 C CA . LEU A 1 85 ? 17.384 5.073 -7.078 1.00 84.38 85 LEU A CA 1
ATOM 693 C C . LEU A 1 85 ? 18.680 5.744 -6.611 1.00 84.38 85 LEU A C 1
ATOM 695 O O . LEU A 1 85 ? 19.491 5.137 -5.914 1.00 84.38 85 LEU A O 1
ATOM 699 N N . SER A 1 86 ? 18.895 7.011 -6.979 1.00 80.81 86 SER A N 1
ATOM 700 C CA . SER A 1 86 ? 20.137 7.691 -6.598 1.00 80.81 86 SER A CA 1
ATOM 701 C C . SER A 1 86 ? 20.231 7.859 -5.067 1.00 80.81 86 SER A C 1
ATOM 703 O O . SER A 1 86 ? 19.206 8.107 -4.417 1.00 80.81 86 SER A O 1
ATOM 705 N N . PRO A 1 87 ? 21.432 7.766 -4.462 1.00 80.38 87 PRO A N 1
ATOM 706 C CA . PRO A 1 87 ? 21.613 7.985 -3.025 1.00 80.38 87 PRO A CA 1
ATOM 707 C C . PRO A 1 87 ? 21.051 9.331 -2.553 1.00 80.38 87 PRO A C 1
ATOM 709 O O . PRO A 1 87 ? 20.382 9.397 -1.526 1.00 80.38 87 PRO A O 1
ATOM 712 N N . GLU A 1 88 ? 21.233 10.390 -3.345 1.00 81.94 88 GLU A N 1
ATOM 713 C CA . GLU A 1 88 ? 20.722 11.728 -3.034 1.00 81.94 88 GLU A CA 1
ATOM 714 C C . GLU A 1 88 ? 19.188 11.768 -3.041 1.00 81.94 88 GLU A C 1
ATOM 716 O O . GLU A 1 88 ? 18.563 12.475 -2.247 1.00 81.94 88 GLU A O 1
ATOM 721 N N . TRP A 1 89 ? 18.555 11.005 -3.938 1.00 82.50 89 TRP A N 1
ATOM 722 C CA . TRP A 1 89 ? 17.105 10.877 -3.960 1.00 82.50 89 TRP A CA 1
ATOM 723 C C . TRP A 1 89 ? 16.598 10.148 -2.711 1.00 82.50 89 TRP A C 1
ATOM 725 O O . TRP A 1 89 ? 15.632 10.609 -2.099 1.00 82.50 89 TRP A O 1
ATOM 735 N N . LEU A 1 90 ? 17.265 9.064 -2.298 1.00 80.19 90 LEU A N 1
ATOM 736 C CA . LEU A 1 90 ? 16.923 8.305 -1.089 1.00 80.19 90 LEU A CA 1
ATOM 737 C C . LEU A 1 90 ? 17.064 9.157 0.180 1.00 80.19 90 LEU A C 1
ATOM 739 O O . LEU A 1 90 ? 16.155 9.164 1.011 1.00 80.19 90 LEU A O 1
ATOM 743 N N . GLU A 1 91 ? 18.150 9.925 0.304 1.00 82.62 91 GLU A N 1
ATOM 744 C CA . GLU A 1 91 ? 18.352 10.873 1.408 1.00 82.62 91 GLU A CA 1
ATOM 745 C C . GLU A 1 91 ? 17.219 11.903 1.468 1.00 82.62 91 GLU A C 1
ATOM 747 O O . GLU A 1 91 ? 16.601 12.103 2.517 1.00 82.62 91 GLU A O 1
ATOM 752 N N . LYS A 1 92 ? 16.853 12.480 0.319 1.00 83.50 92 LYS A N 1
ATOM 753 C CA . LYS A 1 92 ? 15.745 13.435 0.230 1.00 83.50 92 LYS A CA 1
ATOM 754 C C . LYS A 1 92 ? 14.399 12.817 0.618 1.00 83.50 92 LYS A C 1
ATOM 756 O O . LYS A 1 92 ? 13.582 13.490 1.247 1.00 83.50 92 LYS A O 1
ATOM 761 N N . GLN A 1 93 ? 14.144 11.555 0.262 1.00 82.12 93 GLN A N 1
ATOM 762 C CA . GLN A 1 93 ? 12.934 10.854 0.709 1.00 82.12 93 GLN A CA 1
ATOM 763 C C . GLN A 1 93 ? 12.939 10.618 2.222 1.00 82.12 93 GLN A C 1
ATOM 765 O O . GLN A 1 93 ? 11.905 10.798 2.863 1.00 82.12 93 GLN A O 1
ATOM 770 N N . ALA A 1 94 ? 14.083 10.263 2.810 1.00 81.88 94 ALA A N 1
ATOM 771 C CA . ALA A 1 94 ? 14.207 10.064 4.251 1.00 81.88 94 ALA A CA 1
ATOM 772 C C . ALA A 1 94 ? 13.984 11.369 5.039 1.00 81.88 94 ALA A C 1
ATOM 774 O O . ALA A 1 94 ? 13.299 11.364 6.068 1.00 81.88 94 ALA A O 1
ATOM 775 N N . GLU A 1 95 ? 14.500 12.499 4.548 1.00 83.69 95 GLU A N 1
ATOM 776 C CA . GLU A 1 95 ? 14.253 13.828 5.125 1.00 83.69 95 GLU A CA 1
ATOM 777 C C . GLU A 1 95 ? 12.779 14.238 5.023 1.00 83.69 95 GLU A C 1
ATOM 779 O O . GLU A 1 95 ? 12.195 14.735 5.996 1.00 83.69 95 GLU A O 1
ATOM 784 N N . LEU A 1 96 ? 12.162 14.002 3.861 1.00 80.38 96 LEU A N 1
ATOM 785 C CA . LEU A 1 96 ? 10.749 14.289 3.633 1.00 80.38 96 LEU A CA 1
ATOM 786 C C . LEU A 1 96 ? 9.870 13.465 4.578 1.00 80.38 96 LEU A C 1
ATOM 788 O O . LEU A 1 96 ? 9.030 14.032 5.278 1.00 80.38 96 LEU A O 1
ATOM 792 N N . LEU A 1 97 ? 10.127 12.158 4.669 1.00 80.12 97 LEU A N 1
ATOM 793 C CA . LEU A 1 97 ? 9.433 11.257 5.583 1.00 80.12 97 LEU A CA 1
ATOM 794 C C . LEU A 1 97 ? 9.619 11.686 7.042 1.00 80.12 97 LEU A C 1
ATOM 796 O O . LEU A 1 97 ? 8.653 11.747 7.798 1.00 80.12 97 LEU A O 1
ATOM 800 N N . SER A 1 98 ? 10.841 12.039 7.446 1.00 78.62 98 SER A N 1
ATOM 801 C CA . SER A 1 98 ? 11.127 12.502 8.811 1.00 78.62 98 SER A CA 1
ATOM 802 C C . SER A 1 98 ? 10.354 13.776 9.151 1.00 78.62 98 SER A C 1
ATOM 804 O O . SER A 1 98 ? 9.803 13.901 10.244 1.00 78.62 98 SER A O 1
ATOM 806 N N . THR A 1 99 ? 10.268 14.711 8.204 1.00 78.56 99 THR A N 1
ATOM 807 C CA . THR A 1 99 ? 9.499 15.952 8.358 1.00 78.56 99 THR A CA 1
ATOM 808 C C . THR A 1 99 ? 7.999 15.664 8.451 1.00 78.56 99 THR A C 1
ATOM 810 O O . THR A 1 99 ? 7.321 16.208 9.326 1.00 78.56 99 THR A O 1
ATOM 813 N N . GLN A 1 100 ? 7.492 14.758 7.608 1.00 73.69 100 GLN A N 1
ATOM 814 C CA . GLN A 1 100 ? 6.102 14.301 7.632 1.00 73.69 100 GLN A CA 1
ATOM 815 C C . GLN A 1 100 ? 5.765 13.653 8.980 1.00 73.69 100 GLN A C 1
ATOM 817 O O . GLN A 1 100 ? 4.825 14.088 9.640 1.00 73.69 100 GLN A O 1
ATOM 822 N N . LEU A 1 101 ? 6.578 12.711 9.465 1.00 73.62 101 LEU A N 1
ATOM 823 C CA . LEU A 1 101 ? 6.389 12.069 10.771 1.00 73.62 101 LEU A CA 1
ATOM 824 C C . LEU A 1 101 ? 6.476 13.066 11.939 1.00 73.62 101 LEU A C 1
ATOM 826 O O . LEU A 1 101 ? 5.703 12.981 12.891 1.00 73.62 101 LEU A O 1
ATOM 830 N N . GLN A 1 102 ? 7.371 14.056 11.877 1.00 72.19 102 GLN A N 1
ATOM 831 C CA . GLN A 1 102 ? 7.439 15.106 12.896 1.00 72.19 102 GLN A CA 1
ATOM 832 C C . GLN A 1 102 ? 6.199 16.005 12.900 1.00 72.19 102 GLN A C 1
ATOM 834 O O . GLN A 1 102 ? 5.754 16.403 13.980 1.00 72.19 102 GLN A O 1
ATOM 839 N N . SER A 1 103 ? 5.616 16.305 11.735 1.00 67.25 103 S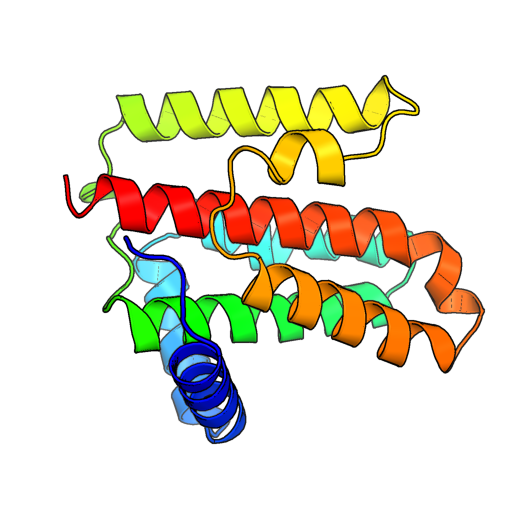ER A N 1
ATOM 840 C CA . SER A 1 103 ? 4.362 17.063 11.655 1.00 67.25 103 SER A CA 1
ATOM 841 C C . SER A 1 103 ? 3.203 16.336 12.357 1.00 67.25 103 SER A C 1
ATOM 843 O O . SER A 1 103 ? 2.443 16.984 13.082 1.00 67.25 103 SER A O 1
ATOM 845 N N . LEU A 1 104 ? 3.165 14.991 12.300 1.00 62.78 104 LEU A N 1
ATOM 846 C CA . LEU A 1 104 ? 2.197 14.153 13.035 1.00 62.78 104 LEU A CA 1
ATOM 847 C C . LEU A 1 104 ? 2.232 14.398 14.539 1.00 62.78 104 LEU A C 1
ATOM 849 O O . LEU A 1 104 ? 1.197 14.405 15.201 1.00 62.78 104 LEU A O 1
ATOM 853 N N . SER A 1 105 ? 3.434 14.596 15.080 1.00 62.94 105 SER A N 1
ATOM 854 C CA . SER A 1 105 ? 3.626 14.830 16.511 1.00 62.94 105 SER A CA 1
ATOM 855 C C . SER A 1 105 ? 3.299 16.261 16.950 1.00 62.94 105 SER A C 1
ATOM 857 O O . SER A 1 105 ? 3.110 16.497 18.143 1.00 62.94 105 SER A O 1
ATOM 859 N N . LYS A 1 106 ? 3.248 17.226 16.015 1.00 56.16 106 LYS A N 1
ATOM 860 C CA . LYS A 1 106 ? 3.225 18.667 16.326 1.00 56.16 106 LYS A CA 1
ATOM 861 C C . LYS A 1 106 ? 1.941 19.404 15.927 1.00 56.16 106 LYS A C 1
ATOM 863 O O . LYS A 1 106 ? 1.696 20.459 16.509 1.00 56.16 106 LYS A O 1
ATOM 868 N N . GLN A 1 107 ? 1.117 18.913 14.993 1.00 48.97 107 GLN A N 1
ATOM 869 C CA . GLN A 1 107 ? -0.027 19.684 14.471 1.00 48.97 107 GLN A CA 1
ATOM 870 C C . GLN A 1 107 ? -1.401 18.985 14.501 1.00 48.97 107 GLN A C 1
ATOM 872 O O . GLN A 1 107 ? -1.537 17.768 14.420 1.00 48.97 107 GLN A O 1
ATOM 877 N N . LYS A 1 108 ? -2.431 19.842 14.622 1.00 44.81 108 LYS A N 1
ATOM 878 C CA . LYS A 1 108 ? -3.883 19.580 14.531 1.00 44.81 108 LYS A CA 1
ATOM 879 C C . LYS A 1 108 ? -4.432 19.647 13.091 1.00 44.81 108 LYS A C 1
ATOM 881 O O . LYS A 1 108 ? -5.617 19.380 12.914 1.00 44.81 108 LYS A O 1
ATOM 886 N N . GLU A 1 109 ? -3.621 20.042 12.109 1.00 48.59 109 GLU A N 1
ATOM 887 C CA . GLU A 1 109 ? -4.012 20.130 10.691 1.00 48.59 109 GLU A CA 1
ATOM 888 C C . GLU A 1 109 ? -4.126 18.731 10.066 1.00 48.59 109 GLU A C 1
ATOM 890 O O . GLU A 1 109 ? -3.491 17.776 10.529 1.00 48.59 109 GLU A O 1
ATOM 895 N N . SER A 1 110 ? -5.011 18.580 9.076 1.00 54.84 110 SER A N 1
ATOM 896 C CA . SER A 1 110 ? -5.263 17.284 8.449 1.00 54.84 110 SER A CA 1
ATOM 897 C C . SER A 1 110 ? -4.091 16.934 7.525 1.00 54.84 110 SER A C 1
ATOM 899 O O . SER A 1 110 ? -3.677 17.721 6.682 1.00 54.84 110 SER A O 1
ATOM 901 N N . LEU A 1 111 ? -3.510 15.747 7.695 1.00 58.03 111 LEU A N 1
ATOM 902 C CA . LEU A 1 111 ? -2.406 15.275 6.845 1.00 58.03 111 LEU A CA 1
ATOM 903 C C . LEU A 1 111 ? -2.813 15.133 5.385 1.00 58.03 111 LEU A C 1
ATOM 905 O O . LEU A 1 111 ? -1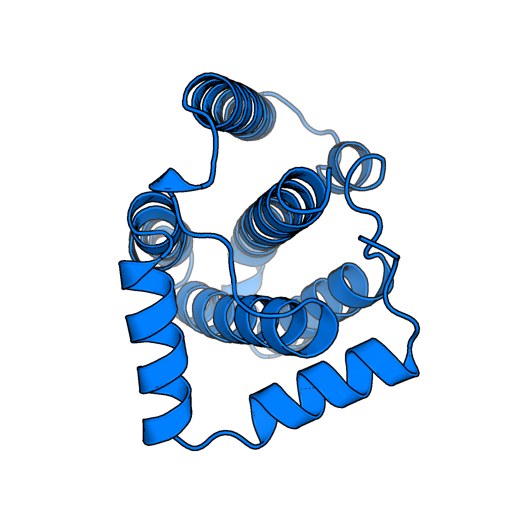.965 15.261 4.507 1.00 58.03 111 LEU A O 1
ATOM 909 N N . GLN A 1 112 ? -4.106 14.909 5.153 1.00 54.28 112 GLN A N 1
ATOM 910 C CA . GLN A 1 112 ? -4.714 14.938 3.833 1.00 54.28 112 GLN A CA 1
ATOM 911 C C . GLN A 1 112 ? -4.339 16.232 3.106 1.00 54.28 112 GLN A C 1
ATOM 913 O O . GLN A 1 112 ? -3.729 16.149 2.053 1.00 54.28 112 GLN A O 1
ATOM 918 N N . GLU A 1 113 ? -4.484 17.413 3.716 1.00 58.22 113 GLU A N 1
ATOM 919 C CA . GLU A 1 113 ? -4.137 18.687 3.057 1.00 58.22 113 GLU A CA 1
ATOM 920 C C . GLU A 1 113 ? -2.658 18.795 2.631 1.00 58.22 113 GLU A C 1
ATOM 922 O O . GLU A 1 113 ? -2.347 19.400 1.601 1.00 58.22 113 GLU A O 1
ATOM 927 N N . HIS A 1 114 ? -1.736 18.188 3.387 1.00 59.56 114 HIS A N 1
ATOM 928 C CA . HIS A 1 114 ? -0.308 18.176 3.053 1.00 59.56 114 HIS A CA 1
ATOM 929 C C . HIS A 1 114 ? 0.045 17.168 1.949 1.00 59.56 114 HIS A C 1
ATOM 931 O O . HIS A 1 114 ? 0.917 17.452 1.121 1.00 59.56 114 HIS A O 1
ATOM 937 N N . PHE A 1 115 ? -0.613 16.007 1.924 1.00 61.53 115 PHE A N 1
ATOM 938 C CA . PHE A 1 115 ? -0.373 14.961 0.925 1.00 61.53 115 PHE A CA 1
ATOM 939 C C . PHE A 1 115 ? -1.184 15.156 -0.363 1.00 61.53 115 PHE A C 1
ATOM 941 O O . PHE A 1 115 ? -0.689 14.799 -1.432 1.00 61.53 115 PHE A O 1
ATOM 948 N N . ASP A 1 116 ? -2.353 15.794 -0.301 1.00 55.59 116 ASP A N 1
ATOM 949 C CA . ASP A 1 116 ? -3.250 16.059 -1.437 1.00 55.59 116 ASP A CA 1
ATOM 950 C C . ASP A 1 116 ? -2.577 16.910 -2.523 1.00 55.59 116 ASP A C 1
ATOM 952 O O . ASP A 1 116 ? -2.882 16.789 -3.708 1.00 55.59 116 ASP A O 1
ATOM 956 N N . GLN A 1 117 ? -1.606 17.749 -2.149 1.00 57.28 117 GLN A N 1
ATOM 957 C CA . GLN A 1 117 ? -0.833 18.537 -3.114 1.00 57.28 117 GLN A CA 1
ATOM 958 C C . GLN A 1 117 ? 0.284 17.737 -3.802 1.00 57.28 117 GLN A C 1
ATOM 960 O O . GLN A 1 117 ? 0.803 18.170 -4.833 1.00 57.28 117 GLN A O 1
ATOM 965 N N . GLN A 1 118 ? 0.686 16.593 -3.240 1.00 64.38 118 GLN A N 1
ATOM 966 C CA . GLN A 1 118 ? 1.860 15.836 -3.681 1.00 64.38 118 GLN A CA 1
ATOM 967 C C . GLN A 1 118 ? 1.506 14.484 -4.313 1.00 64.38 118 GLN A C 1
ATOM 969 O O . GLN A 1 118 ? 2.215 14.030 -5.212 1.00 64.38 118 GLN A O 1
ATOM 974 N N . ILE A 1 119 ? 0.414 13.849 -3.886 1.00 68.25 119 ILE A N 1
ATOM 975 C CA . ILE A 1 119 ? -0.054 12.573 -4.429 1.00 68.25 119 ILE A CA 1
ATOM 976 C C . ILE A 1 119 ? -1.097 12.842 -5.518 1.00 68.25 119 ILE A C 1
ATOM 978 O O . ILE A 1 119 ? -2.228 13.223 -5.241 1.00 68.25 119 ILE A O 1
ATOM 982 N N . LYS A 1 120 ? -0.740 12.582 -6.778 1.00 76.75 120 LYS A N 1
ATOM 983 C CA . LYS A 1 120 ? -1.645 12.728 -7.937 1.00 76.75 120 LYS A CA 1
ATOM 984 C C . LYS A 1 120 ? -2.499 11.478 -8.201 1.00 76.75 120 LYS A C 1
ATOM 986 O O . LYS A 1 120 ? -2.744 11.153 -9.353 1.00 76.75 120 LYS A O 1
ATOM 991 N N . GLN A 1 121 ? -2.839 10.707 -7.170 1.00 86.44 121 GLN A N 1
ATOM 992 C CA . GLN A 1 121 ? -3.575 9.439 -7.292 1.00 86.44 121 GLN A CA 1
ATOM 993 C C . GLN A 1 121 ? -4.856 9.489 -6.456 1.00 86.44 121 GLN A C 1
ATOM 995 O O . GLN A 1 121 ? -5.065 8.656 -5.574 1.00 86.44 121 GLN A O 1
ATOM 1000 N N . THR A 1 122 ? -5.711 10.483 -6.705 1.00 86.56 122 THR A N 1
ATOM 1001 C CA . THR A 1 122 ? -6.887 10.756 -5.863 1.00 86.56 122 THR A CA 1
ATOM 1002 C C . THR A 1 122 ? -7.849 9.568 -5.817 1.00 86.56 122 THR A C 1
ATOM 1004 O O . THR A 1 122 ? -8.370 9.239 -4.755 1.00 86.56 122 THR A O 1
ATOM 1007 N N . GLY A 1 123 ? -8.028 8.856 -6.935 1.00 90.19 123 GLY A N 1
ATOM 1008 C CA . GLY A 1 123 ? -8.857 7.646 -6.970 1.00 90.19 123 GLY A CA 1
ATOM 1009 C C . GLY A 1 123 ? -8.363 6.537 -6.031 1.00 90.19 123 GLY A C 1
ATOM 1010 O O . GLY A 1 123 ? -9.169 5.913 -5.347 1.00 90.19 123 GLY A O 1
ATOM 1011 N N . LEU A 1 124 ? -7.044 6.322 -5.959 1.00 92.00 124 LEU A N 1
ATOM 1012 C CA . LEU A 1 124 ? -6.445 5.324 -5.069 1.00 92.00 124 LEU A CA 1
ATOM 1013 C C . LEU A 1 124 ? -6.561 5.747 -3.600 1.00 92.00 124 LEU A C 1
ATOM 1015 O O . LEU A 1 124 ? -6.864 4.914 -2.754 1.00 92.00 124 LEU A O 1
ATOM 1019 N N . ILE A 1 125 ? -6.372 7.035 -3.300 1.00 90.31 125 ILE A N 1
ATOM 1020 C CA . ILE A 1 125 ? -6.549 7.574 -1.942 1.00 90.31 125 ILE A CA 1
ATOM 1021 C C . ILE A 1 125 ? -7.991 7.381 -1.465 1.00 90.31 125 ILE A C 1
ATOM 1023 O O . ILE A 1 125 ? -8.205 6.930 -0.344 1.00 90.31 125 ILE A O 1
ATOM 1027 N N . ASN A 1 126 ? -8.976 7.669 -2.320 1.00 91.12 126 ASN A N 1
ATOM 1028 C CA . ASN A 1 126 ? -10.383 7.456 -1.980 1.00 91.12 126 ASN A CA 1
ATOM 1029 C C . ASN A 1 126 ? -10.665 5.977 -1.697 1.00 91.12 126 ASN A C 1
ATOM 1031 O O . ASN A 1 126 ? -11.253 5.665 -0.671 1.00 91.12 126 ASN A O 1
ATOM 1035 N N . PHE A 1 127 ? -10.164 5.069 -2.542 1.00 92.31 127 PHE A N 1
ATOM 1036 C CA . PHE A 1 127 ? -10.279 3.627 -2.306 1.00 92.31 127 PHE A CA 1
ATOM 1037 C C . PHE A 1 127 ? -9.669 3.195 -0.962 1.00 92.31 127 PHE A C 1
ATOM 1039 O O . PHE A 1 127 ? -10.266 2.393 -0.246 1.00 92.31 127 PHE A O 1
ATOM 1046 N N . ILE A 1 128 ? -8.491 3.723 -0.616 1.00 92.31 128 ILE A N 1
ATOM 1047 C CA . ILE A 1 128 ? -7.822 3.442 0.659 1.00 92.31 128 ILE A CA 1
ATOM 1048 C C . ILE A 1 128 ? -8.699 3.893 1.830 1.00 92.31 128 ILE A C 1
ATOM 1050 O O . ILE A 1 128 ? -8.958 3.097 2.730 1.00 92.31 128 ILE A O 1
ATOM 1054 N N . ASN A 1 129 ? -9.170 5.142 1.809 1.00 90.44 129 ASN A N 1
ATOM 1055 C CA . ASN A 1 129 ? -9.995 5.689 2.885 1.00 90.44 129 ASN A CA 1
ATOM 1056 C C . ASN A 1 129 ? -11.305 4.901 3.026 1.00 90.44 129 ASN A C 1
ATOM 1058 O O . ASN A 1 129 ? -11.638 4.476 4.128 1.00 90.44 129 ASN A O 1
ATOM 1062 N N . ASP A 1 130 ? -11.984 4.613 1.910 1.00 92.69 130 ASP A N 1
ATOM 1063 C CA . ASP A 1 130 ? -13.221 3.826 1.895 1.00 92.69 130 ASP A CA 1
ATOM 1064 C C . ASP A 1 130 ? -13.000 2.422 2.489 1.00 92.69 130 ASP A C 1
ATOM 1066 O O . ASP A 1 130 ? -13.803 1.958 3.298 1.00 92.69 130 ASP A O 1
ATOM 1070 N N . SER A 1 131 ? -11.882 1.765 2.151 1.00 92.62 131 SER A N 1
ATOM 1071 C CA . SER A 1 131 ? -11.539 0.429 2.667 1.00 92.62 131 SER A CA 1
ATOM 1072 C C . SER A 1 131 ? -11.308 0.435 4.182 1.00 92.62 131 SER A C 1
ATOM 1074 O O . SER A 1 131 ? -11.725 -0.487 4.886 1.00 92.62 131 SER A O 1
ATOM 1076 N N . ILE A 1 132 ? -10.656 1.479 4.702 1.00 93.69 132 ILE A N 1
ATOM 1077 C CA . ILE A 1 132 ? -10.413 1.635 6.140 1.00 93.69 132 ILE A CA 1
ATOM 1078 C C . ILE A 1 132 ? -11.703 1.965 6.889 1.00 93.69 132 ILE A C 1
ATOM 1080 O O . ILE A 1 132 ? -11.970 1.361 7.933 1.00 93.69 132 ILE A O 1
ATOM 1084 N N . ASP A 1 133 ? -12.508 2.888 6.367 1.00 91.81 133 ASP A N 1
ATOM 1085 C CA . ASP A 1 133 ? -13.769 3.292 6.983 1.00 91.81 133 ASP A CA 1
ATOM 1086 C C . ASP A 1 133 ? -14.772 2.134 7.031 1.00 91.81 133 ASP A C 1
ATOM 1088 O O . ASP A 1 133 ? -15.397 1.910 8.074 1.00 91.81 133 ASP A O 1
ATOM 1092 N N . GLU A 1 134 ? -14.891 1.359 5.949 1.00 93.94 134 GLU A N 1
ATOM 1093 C CA . GLU A 1 134 ? -15.751 0.173 5.895 1.00 93.94 134 GLU A CA 1
ATOM 1094 C C . GLU A 1 134 ? -15.314 -0.869 6.934 1.00 93.94 134 GLU A C 1
ATOM 1096 O O . GLU A 1 134 ? -16.120 -1.288 7.770 1.00 93.94 134 GLU A O 1
ATOM 1101 N N . PHE A 1 135 ? -14.023 -1.214 6.971 1.00 94.62 135 PHE A N 1
ATOM 1102 C CA . PHE A 1 135 ? -13.493 -2.190 7.925 1.00 94.62 135 PHE A CA 1
ATOM 1103 C C . PHE A 1 135 ? -13.624 -1.728 9.386 1.00 94.62 135 PHE A C 1
ATOM 1105 O O . PHE A 1 135 ? -13.943 -2.512 10.289 1.00 94.62 135 PHE A O 1
ATOM 1112 N N . ALA A 1 136 ? -13.392 -0.443 9.660 1.00 92.69 136 ALA A N 1
ATOM 1113 C CA . ALA A 1 136 ? -13.481 0.105 11.009 1.00 92.69 136 ALA A CA 1
ATOM 1114 C C . ALA A 1 136 ? -14.930 0.318 11.483 1.00 92.69 136 ALA A C 1
ATOM 1116 O O . ALA A 1 136 ? -15.178 0.373 12.694 1.00 92.69 136 ALA A O 1
ATOM 1117 N N . ALA A 1 137 ? -15.900 0.423 10.568 1.00 93.88 137 ALA A N 1
ATOM 1118 C CA . ALA A 1 137 ? -17.316 0.548 10.907 1.00 93.88 137 ALA A CA 1
ATOM 1119 C C . ALA A 1 137 ? -17.882 -0.714 11.583 1.00 93.88 137 ALA A C 1
ATOM 1121 O O . ALA A 1 137 ? -18.809 -0.603 12.392 1.00 93.88 137 ALA A O 1
ATOM 1122 N N . GLU A 1 138 ? -17.303 -1.885 11.309 1.00 95.00 138 GLU A N 1
ATOM 1123 C CA . GLU A 1 138 ? -17.742 -3.170 11.866 1.00 95.00 138 GLU A CA 1
ATOM 1124 C C . GLU A 1 138 ? -17.483 -3.309 13.378 1.00 95.00 138 GLU A C 1
ATOM 1126 O O . GLU A 1 138 ? -18.277 -3.935 14.084 1.00 95.00 138 GLU A O 1
ATOM 1131 N N . ASP A 1 139 ? -16.409 -2.706 13.908 1.00 94.38 139 ASP A N 1
ATOM 1132 C CA . ASP A 1 139 ? -16.090 -2.726 15.343 1.00 94.38 139 ASP A CA 1
ATOM 1133 C C . ASP A 1 139 ? -15.584 -1.363 15.838 1.00 94.38 139 ASP A C 1
ATOM 1135 O O . ASP A 1 139 ? -14.519 -0.868 15.471 1.00 94.38 139 ASP A O 1
ATOM 1139 N N . LYS A 1 140 ? -16.310 -0.783 16.801 1.00 93.44 140 LYS A N 1
ATOM 1140 C CA . LYS A 1 140 ? -15.967 0.498 17.437 1.00 93.44 140 LYS A CA 1
ATOM 1141 C C . LYS A 1 140 ? -14.574 0.516 18.077 1.00 93.44 140 LYS A C 1
ATOM 1143 O O . LYS A 1 140 ? -14.020 1.604 18.226 1.00 93.44 140 LYS A O 1
ATOM 1148 N N . LYS A 1 14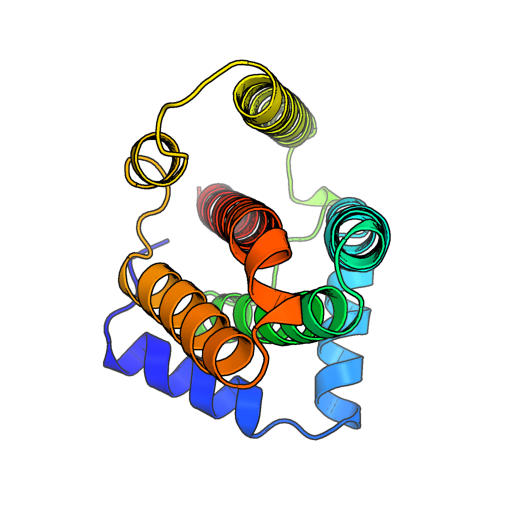1 ? -14.009 -0.637 18.453 1.00 94.25 141 LYS A N 1
ATOM 1149 C CA . LYS A 1 141 ? -12.642 -0.753 18.993 1.00 94.25 141 LYS A CA 1
ATOM 1150 C C . LYS A 1 141 ? -11.556 -0.406 17.971 1.00 94.25 141 LYS A C 1
ATOM 1152 O O . LYS A 1 141 ? -10.434 -0.122 18.377 1.00 94.25 141 LYS A O 1
ATOM 1157 N N . ARG A 1 142 ? -11.880 -0.417 16.674 1.00 95.00 142 ARG A N 1
ATOM 1158 C CA . ARG A 1 142 ? -10.966 -0.082 15.569 1.00 95.00 142 ARG A CA 1
ATOM 1159 C C . ARG A 1 142 ? -10.821 1.429 15.366 1.00 95.00 142 ARG A C 1
ATOM 1161 O O . ARG A 1 142 ? -9.759 1.899 14.971 1.00 95.00 142 ARG A O 1
ATOM 1168 N N . LYS A 1 143 ? -11.845 2.208 15.740 1.00 91.44 143 LYS A N 1
ATOM 1169 C CA . LYS A 1 143 ? -11.908 3.669 15.542 1.00 91.44 143 LYS A CA 1
ATOM 1170 C C . LYS A 1 143 ? -10.686 4.462 16.024 1.00 91.44 143 LYS A C 1
ATOM 1172 O O . LYS A 1 143 ? -10.261 5.349 15.288 1.00 91.44 143 LYS A O 1
ATOM 1177 N N . PRO A 1 144 ? -10.104 4.192 17.210 1.00 89.75 144 PRO A N 1
ATOM 1178 C CA . PRO A 1 144 ? -8.933 4.936 17.674 1.00 89.75 144 PRO A CA 1
ATOM 1179 C C . PRO A 1 144 ? -7.725 4.821 16.734 1.00 89.75 144 PRO A C 1
ATOM 1181 O O . PRO A 1 144 ? -6.953 5.769 16.633 1.00 89.75 144 PRO A O 1
ATOM 1184 N N . ALA A 1 145 ? -7.605 3.700 16.015 1.00 92.56 145 ALA A N 1
ATOM 1185 C CA . ALA A 1 145 ? -6.479 3.399 15.140 1.00 92.56 145 ALA A CA 1
ATOM 1186 C C . ALA A 1 145 ? -6.706 3.789 13.663 1.00 92.56 145 ALA A C 1
ATOM 1188 O O . ALA A 1 145 ? -5.785 3.639 12.860 1.00 92.56 145 ALA A O 1
ATOM 1189 N N . ILE A 1 146 ? -7.879 4.324 13.289 1.00 90.44 146 ILE A N 1
ATOM 1190 C CA . ILE A 1 146 ? -8.167 4.769 11.908 1.00 90.44 146 ILE A CA 1
ATOM 1191 C C . ILE A 1 146 ? -7.116 5.780 11.449 1.00 90.44 146 ILE A C 1
ATOM 1193 O O . ILE A 1 146 ? -6.391 5.533 10.491 1.00 90.44 146 ILE A O 1
ATOM 1197 N N . LYS A 1 147 ? -6.948 6.870 12.208 1.00 88.38 147 LYS A N 1
ATOM 1198 C CA . LYS A 1 147 ? -6.091 7.989 11.799 1.00 88.38 147 LYS A CA 1
ATOM 1199 C C . LYS A 1 147 ? -4.633 7.579 11.588 1.00 88.38 147 LYS A C 1
ATOM 1201 O O . LYS A 1 147 ? -4.002 8.041 10.640 1.00 88.38 147 LYS A O 1
ATOM 1206 N N . ILE A 1 148 ? -4.075 6.742 12.470 1.00 88.81 148 ILE A N 1
ATOM 1207 C CA . ILE A 1 148 ? -2.698 6.251 12.301 1.00 88.81 148 ILE A CA 1
ATOM 1208 C C . ILE A 1 148 ? -2.595 5.336 11.076 1.00 88.81 148 ILE A C 1
ATOM 1210 O O . ILE A 1 148 ? -1.637 5.459 10.320 1.00 88.81 148 ILE A O 1
ATOM 1214 N N . THR A 1 149 ? -3.600 4.493 10.834 1.00 93.12 149 THR A N 1
ATOM 1215 C CA . THR A 1 149 ? -3.630 3.575 9.688 1.00 93.12 149 THR A CA 1
ATOM 1216 C C . THR A 1 149 ? -3.690 4.332 8.362 1.00 93.12 149 THR A C 1
ATOM 1218 O O . THR A 1 149 ? -2.829 4.132 7.508 1.00 93.12 149 THR A O 1
ATOM 1221 N N . GLU A 1 150 ? -4.631 5.269 8.218 1.00 90.56 150 GLU A N 1
ATOM 1222 C CA . GLU A 1 150 ? -4.750 6.137 7.036 1.00 90.56 150 GLU A CA 1
ATOM 1223 C C . GLU A 1 150 ? -3.459 6.915 6.782 1.00 90.56 150 GLU A C 1
ATOM 1225 O O . GLU A 1 150 ? -2.961 6.970 5.662 1.00 90.56 150 GLU A O 1
ATOM 1230 N N . THR A 1 151 ? -2.872 7.479 7.841 1.00 86.88 151 THR A N 1
ATOM 1231 C CA . THR A 1 151 ? -1.626 8.245 7.741 1.00 86.88 151 THR A CA 1
ATOM 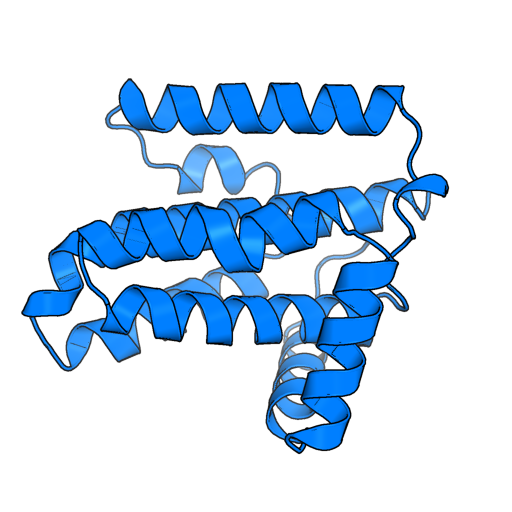1232 C C . THR A 1 151 ? -0.492 7.398 7.171 1.00 86.88 151 THR A C 1
ATOM 1234 O O . THR A 1 151 ? 0.210 7.841 6.262 1.00 86.88 151 THR A O 1
ATOM 1237 N N . MET A 1 152 ? -0.303 6.181 7.688 1.00 90.31 152 MET A N 1
ATOM 1238 C CA . MET A 1 152 ? 0.752 5.296 7.199 1.00 90.31 152 MET A CA 1
ATOM 1239 C C . MET A 1 152 ? 0.484 4.868 5.750 1.00 90.31 152 MET A C 1
ATOM 1241 O O . MET A 1 152 ? 1.417 4.841 4.953 1.00 90.31 152 MET A O 1
ATOM 1245 N N . LEU A 1 153 ? -0.771 4.615 5.362 1.00 92.81 153 LEU A N 1
ATOM 1246 C CA . LEU A 1 153 ? -1.126 4.275 3.975 1.00 92.81 153 LEU A CA 1
ATOM 1247 C C . LEU A 1 153 ? -0.915 5.440 3.003 1.00 92.81 153 LEU A C 1
ATOM 1249 O O . LEU A 1 153 ? -0.446 5.228 1.882 1.00 92.81 153 LEU A O 1
ATOM 1253 N N . LEU A 1 154 ? -1.191 6.674 3.430 1.00 88.69 154 LEU A N 1
ATOM 1254 C CA . LEU A 1 154 ? -0.883 7.876 2.653 1.00 88.69 154 LEU A CA 1
ATOM 1255 C C . LEU A 1 154 ? 0.626 8.032 2.447 1.00 88.69 154 LEU A C 1
ATOM 1257 O O . LEU A 1 154 ? 1.065 8.275 1.323 1.00 88.69 154 LEU A O 1
ATOM 1261 N N . ILE A 1 155 ? 1.424 7.820 3.499 1.00 87.81 155 ILE A N 1
ATOM 1262 C CA . ILE A 1 155 ? 2.890 7.815 3.408 1.00 87.81 155 ILE A CA 1
ATOM 1263 C C . ILE A 1 155 ? 3.363 6.754 2.409 1.00 87.81 155 ILE A C 1
ATOM 1265 O O . ILE A 1 155 ? 4.159 7.062 1.523 1.00 87.81 155 ILE A O 1
ATOM 1269 N N . VAL A 1 156 ? 2.860 5.519 2.507 1.00 92.00 156 VAL A N 1
ATOM 1270 C CA . VAL A 1 156 ? 3.213 4.440 1.569 1.00 92.00 156 VAL A CA 1
ATOM 1271 C C . VAL A 1 156 ? 2.854 4.835 0.138 1.00 92.00 156 VAL A C 1
ATOM 1273 O O . VAL A 1 156 ? 3.705 4.781 -0.748 1.00 92.00 156 VAL A O 1
ATOM 1276 N N . THR A 1 157 ? 1.636 5.320 -0.092 1.00 91.75 157 THR A N 1
ATOM 1277 C CA . THR A 1 157 ? 1.176 5.754 -1.420 1.00 91.75 157 THR A CA 1
ATOM 1278 C C . THR A 1 157 ? 2.048 6.875 -1.987 1.00 91.75 157 THR A C 1
ATOM 1280 O O . THR A 1 157 ? 2.384 6.864 -3.173 1.00 91.75 157 THR A O 1
ATOM 1283 N N . HIS A 1 158 ? 2.456 7.825 -1.145 1.00 87.69 158 HIS A N 1
ATOM 1284 C CA . HIS A 1 158 ? 3.353 8.909 -1.523 1.00 87.69 158 HIS A CA 1
ATOM 1285 C C . HIS A 1 158 ? 4.749 8.407 -1.911 1.00 87.69 158 HIS A C 1
ATOM 1287 O O . HIS A 1 158 ? 5.278 8.805 -2.950 1.00 87.69 158 HIS A O 1
ATOM 1293 N N . LEU A 1 159 ? 5.330 7.496 -1.125 1.00 88.38 159 LEU A N 1
ATOM 1294 C CA . LEU A 1 159 ? 6.631 6.894 -1.429 1.00 88.38 159 LEU A CA 1
ATOM 1295 C C . LEU A 1 159 ? 6.590 6.156 -2.772 1.00 88.38 159 LEU A C 1
ATOM 1297 O O . LEU A 1 159 ? 7.458 6.377 -3.614 1.00 88.38 159 LEU A O 1
ATOM 1301 N N . PHE A 1 160 ? 5.541 5.371 -3.030 1.00 91.00 160 PHE A N 1
ATOM 1302 C CA . PHE A 1 160 ? 5.344 4.712 -4.325 1.00 91.00 160 PHE A CA 1
ATOM 1303 C C . PHE A 1 160 ? 5.188 5.717 -5.473 1.00 91.00 160 PHE A C 1
ATOM 1305 O O . PHE A 1 160 ? 5.863 5.592 -6.498 1.00 91.00 160 PHE A O 1
ATOM 1312 N N . SER A 1 161 ? 4.370 6.759 -5.293 1.00 89.50 161 SER A N 1
ATOM 1313 C CA . SER A 1 161 ? 4.247 7.857 -6.262 1.00 89.50 161 SER A CA 1
ATOM 1314 C C . SER A 1 161 ? 5.603 8.472 -6.608 1.00 89.50 161 SER A C 1
ATOM 1316 O O . SER A 1 161 ? 5.883 8.721 -7.785 1.00 89.50 161 SER A O 1
ATOM 1318 N N . ASN A 1 162 ? 6.460 8.684 -5.609 1.00 87.69 162 ASN A N 1
ATOM 1319 C CA . ASN A 1 162 ? 7.779 9.272 -5.803 1.00 87.69 162 ASN A CA 1
ATOM 1320 C C . ASN A 1 162 ? 8.736 8.305 -6.515 1.00 87.69 162 ASN A C 1
ATOM 1322 O O . ASN A 1 162 ? 9.385 8.726 -7.473 1.00 87.69 162 ASN A O 1
ATOM 1326 N N . ILE A 1 163 ? 8.792 7.028 -6.110 1.00 89.25 163 ILE A N 1
ATOM 1327 C CA . ILE A 1 163 ? 9.636 5.991 -6.740 1.00 89.25 163 ILE A CA 1
ATOM 1328 C C . ILE A 1 163 ? 9.334 5.900 -8.242 1.00 89.25 163 ILE A C 1
ATOM 1330 O O . ILE A 1 163 ? 10.219 6.049 -9.087 1.00 89.25 163 ILE A O 1
ATOM 1334 N N . TYR A 1 164 ? 8.057 5.727 -8.590 1.00 88.25 164 TYR A N 1
ATOM 1335 C CA . TYR A 1 164 ? 7.622 5.560 -9.979 1.00 88.25 164 TYR A CA 1
ATOM 1336 C C . TYR A 1 164 ? 7.693 6.849 -10.806 1.00 88.25 164 TYR A C 1
ATOM 1338 O O . TYR A 1 164 ? 7.718 6.803 -12.041 1.00 88.25 164 TYR A O 1
ATOM 1346 N N . SER A 1 165 ? 7.711 8.010 -10.152 1.00 85.38 165 SER A N 1
ATOM 1347 C CA . SER A 1 165 ? 7.939 9.288 -10.826 1.00 85.38 165 SER A CA 1
ATOM 1348 C C . SER A 1 165 ? 9.421 9.546 -11.083 1.00 85.38 165 SER A C 1
ATOM 1350 O O . SER A 1 165 ? 9.738 10.125 -12.117 1.00 85.38 165 SER A O 1
ATOM 1352 N N . HIS A 1 166 ? 10.310 9.097 -10.191 1.00 80.81 166 HIS A N 1
ATOM 1353 C CA . HIS A 1 166 ? 11.754 9.260 -10.339 1.00 80.81 166 HIS A CA 1
ATOM 1354 C C . HIS A 1 166 ? 12.338 8.333 -11.407 1.00 80.81 166 HIS A C 1
ATOM 1356 O O . HIS A 1 166 ? 13.073 8.795 -12.264 1.00 80.81 166 HIS A O 1
ATOM 1362 N N . SER A 1 167 ? 11.943 7.057 -11.424 1.00 68.19 167 SER A N 1
ATOM 1363 C CA . SER A 1 167 ? 12.460 6.075 -12.392 1.00 68.19 167 SER A CA 1
ATOM 1364 C C . SER A 1 167 ? 12.075 6.354 -13.856 1.00 68.19 167 SER A C 1
ATOM 1366 O O . SER A 1 167 ? 12.707 5.834 -14.772 1.00 68.19 167 SER A O 1
ATOM 1368 N N . LYS A 1 168 ? 11.046 7.177 -14.101 1.00 57.16 168 LYS A N 1
ATOM 1369 C CA . LYS A 1 168 ? 10.633 7.599 -15.455 1.00 57.16 168 LYS A CA 1
ATOM 1370 C C . LYS A 1 168 ? 11.199 8.969 -15.872 1.00 57.16 168 LYS A C 1
ATOM 1372 O O . LYS A 1 168 ? 10.758 9.482 -16.902 1.00 57.16 168 LYS A O 1
ATOM 1377 N N . ALA A 1 169 ? 12.090 9.565 -15.076 1.00 42.81 169 ALA A N 1
ATOM 1378 C CA . ALA A 1 169 ? 12.787 10.822 -15.369 1.00 42.81 169 ALA A CA 1
ATOM 1379 C C . ALA A 1 169 ? 14.215 10.547 -15.857 1.00 42.81 169 ALA A C 1
ATOM 1381 O O . ALA A 1 169 ? 14.651 11.279 -16.773 1.00 42.81 169 ALA A O 1
#

Secondary structure (DSSP, 8-state):
-PPPPHHHHHHHHHHHHH--HHHHHHHHHHHHHH-HHHHHIIIIIHHHHHHTT-HHHHHHHHHHHHHHHHHHHHHH-SPPPGGGS-HHHHHHHHHHHHHHHHHHHH--S-HHHHHTTT---HHHHHHHHHHHHHHHHS-GGGGGGHHHHHHHHHHHHHHHHHHHHHTT-

Radius of gyration: 15.44 Å; Cα contacts (8 Å, |Δi|>4): 142; chains: 1; bounding box: 3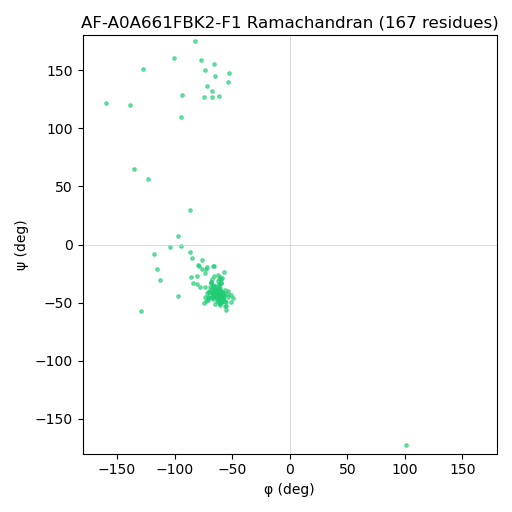9×38×35 Å